Protein AF-A0A150P7G5-F1 (afdb_monomer_lite)

Radius of gyration: 24.18 Å; chains: 1; bounding box: 70×71×63 Å

Foldseek 3Di:
DVLVVLLQVLLVVLLVVVLVVQQCCQLPPCLPVVVVQNVQVLDQDADLDGSCVVVLCVCLVVLVVLLVCLVPPDDDSSSSSSNSSSNSSVVNSVVCCCLPCCCQNVSHVNVVCCVPVLSVLLSVLVVVCSVPVDDPSGRNCSNVVVVVVVVVVVVVVVVVVVVVVVVPPPPDDDDDDD

Structure (mmCIF, N/CA/C/O backbone):
data_AF-A0A150P7G5-F1
#
_entry.id   AF-A0A150P7G5-F1
#
loop_
_atom_site.group_PDB
_atom_site.id
_atom_site.type_symbol
_atom_site.label_atom_id
_atom_site.label_alt_id
_atom_site.label_comp_id
_atom_site.label_asym_id
_atom_site.label_entity_id
_atom_site.label_seq_id
_atom_site.pdbx_PDB_ins_code
_atom_site.Cartn_x
_atom_site.Cartn_y
_atom_site.Cartn_z
_atom_site.occupancy
_atom_site.B_iso_or_equiv
_atom_site.auth_seq_id
_atom_site.auth_comp_id
_atom_site.auth_asym_id
_atom_site.auth_atom_id
_atom_site.pdbx_PDB_model_num
ATOM 1 N N . MET A 1 1 ? 7.762 1.263 -27.708 1.00 79.94 1 MET A N 1
ATOM 2 C CA . MET A 1 1 ? 6.509 0.561 -27.334 1.00 79.94 1 MET A CA 1
ATOM 3 C C . MET A 1 1 ? 6.753 -0.562 -26.325 1.00 79.94 1 MET A C 1
ATOM 5 O O . MET A 1 1 ? 6.060 -0.579 -25.321 1.00 79.94 1 MET A O 1
ATOM 9 N N . LEU A 1 2 ? 7.757 -1.433 -26.516 1.00 90.38 2 LEU A N 1
ATOM 10 C CA . LEU A 1 2 ? 8.076 -2.520 -25.571 1.00 90.38 2 LEU A CA 1
ATOM 11 C C . LEU A 1 2 ? 8.373 -2.043 -24.133 1.00 90.38 2 LEU A C 1
ATOM 13 O O . LEU A 1 2 ? 7.796 -2.585 -23.198 1.00 90.38 2 LEU A O 1
ATOM 17 N N . SER A 1 3 ? 9.195 -1.001 -23.944 1.00 92.81 3 SER A N 1
ATOM 18 C CA . SER A 1 3 ? 9.506 -0.477 -22.599 1.00 92.81 3 SER A CA 1
ATOM 19 C C . SER A 1 3 ? 8.260 0.002 -21.852 1.00 92.81 3 SER A C 1
ATOM 21 O O . SER A 1 3 ? 8.087 -0.329 -20.689 1.00 92.81 3 SER A O 1
ATOM 23 N N . LEU A 1 4 ? 7.340 0.692 -22.535 1.00 95.62 4 LEU A N 1
ATOM 24 C CA . LEU A 1 4 ? 6.087 1.157 -21.932 1.00 95.62 4 LEU A CA 1
ATOM 25 C C . LEU A 1 4 ? 5.213 -0.013 -21.458 1.00 95.62 4 LEU A C 1
ATOM 27 O O . LEU A 1 4 ? 4.657 0.039 -20.364 1.00 95.62 4 LEU A O 1
ATOM 31 N N . VAL A 1 5 ? 5.117 -1.077 -22.260 1.00 97.12 5 VAL A N 1
ATOM 32 C CA . VAL A 1 5 ? 4.384 -2.292 -21.873 1.00 97.12 5 VAL A CA 1
ATOM 33 C C . VAL A 1 5 ? 5.028 -2.932 -20.646 1.00 97.12 5 VAL A C 1
ATOM 35 O O . VAL A 1 5 ? 4.318 -3.253 -19.695 1.00 97.12 5 VAL A O 1
ATOM 38 N N . LEU A 1 6 ? 6.359 -3.066 -20.634 1.00 97.44 6 LEU A N 1
ATOM 39 C CA . LEU A 1 6 ? 7.083 -3.603 -19.482 1.00 97.44 6 LEU A CA 1
ATOM 40 C C . LEU A 1 6 ? 6.832 -2.762 -18.230 1.00 97.44 6 LEU A C 1
ATOM 42 O O . LEU A 1 6 ? 6.497 -3.332 -17.199 1.00 97.44 6 LEU A O 1
ATOM 46 N N . TRP A 1 7 ? 6.901 -1.433 -18.331 1.00 97.94 7 TRP A N 1
ATOM 47 C CA . TRP A 1 7 ? 6.648 -0.539 -17.202 1.00 97.94 7 TRP A CA 1
ATOM 48 C C . TRP A 1 7 ? 5.250 -0.716 -16.627 1.00 97.94 7 TRP A C 1
ATOM 50 O O . TRP A 1 7 ? 5.105 -0.861 -15.419 1.00 97.94 7 TRP A O 1
ATOM 60 N N . ILE A 1 8 ? 4.224 -0.721 -17.480 1.00 98.19 8 ILE A N 1
ATOM 61 C CA . ILE A 1 8 ? 2.831 -0.845 -17.039 1.00 98.19 8 ILE A CA 1
ATOM 62 C C . ILE A 1 8 ? 2.599 -2.210 -16.390 1.00 98.19 8 ILE A C 1
ATOM 64 O O . ILE A 1 8 ? 2.053 -2.283 -15.290 1.00 98.19 8 ILE A O 1
ATOM 68 N N . VAL A 1 9 ? 3.029 -3.291 -17.044 1.00 98.44 9 VAL A N 1
ATOM 69 C CA . VAL A 1 9 ? 2.811 -4.652 -16.541 1.00 98.44 9 VAL A CA 1
ATOM 70 C C . VAL A 1 9 ? 3.529 -4.859 -15.212 1.00 98.44 9 VAL A C 1
ATOM 72 O O . VAL A 1 9 ? 2.908 -5.337 -14.260 1.00 98.44 9 VAL A O 1
ATOM 75 N N . THR A 1 10 ? 4.804 -4.473 -15.101 1.00 98.56 10 THR A N 1
ATOM 76 C CA . THR A 1 10 ? 5.543 -4.666 -13.847 1.00 98.56 10 THR A CA 1
ATOM 77 C C . THR A 1 10 ? 5.094 -3.706 -12.753 1.00 98.56 10 THR A C 1
ATOM 79 O O . THR A 1 10 ? 5.072 -4.115 -11.594 1.00 98.56 10 THR A O 1
ATOM 82 N N . ALA A 1 11 ? 4.645 -2.490 -13.082 1.00 98.69 11 ALA A N 1
ATOM 83 C CA . ALA A 1 11 ? 4.051 -1.577 -12.106 1.00 98.69 11 ALA A CA 1
ATOM 84 C C . ALA A 1 11 ? 2.744 -2.126 -11.527 1.00 98.69 11 ALA A C 1
ATOM 86 O O . ALA A 1 11 ? 2.574 -2.141 -10.309 1.00 98.69 11 ALA A O 1
ATOM 87 N N . LEU A 1 12 ? 1.835 -2.616 -12.374 1.00 98.56 12 LEU A N 1
ATOM 88 C CA . LEU A 1 12 ? 0.574 -3.205 -11.918 1.00 98.56 12 LEU A CA 1
ATOM 89 C C . LEU A 1 12 ? 0.814 -4.483 -11.106 1.00 98.56 12 LEU A C 1
ATOM 91 O O . LEU A 1 12 ? 0.199 -4.664 -10.053 1.00 98.56 12 LEU A O 1
ATOM 95 N N . ALA A 1 13 ? 1.740 -5.335 -11.554 1.00 98.38 13 ALA A N 1
ATOM 96 C CA . ALA A 1 13 ? 2.126 -6.536 -10.823 1.00 98.38 13 ALA A CA 1
ATOM 97 C C . ALA A 1 13 ? 2.716 -6.194 -9.445 1.00 98.38 13 ALA A C 1
ATOM 99 O O . ALA A 1 13 ? 2.296 -6.772 -8.443 1.00 98.38 13 ALA A O 1
ATOM 100 N N . ALA A 1 14 ? 3.633 -5.223 -9.374 1.00 98.38 14 ALA A N 1
ATOM 101 C CA . ALA A 1 14 ? 4.218 -4.761 -8.118 1.00 98.38 14 ALA A CA 1
ATOM 102 C C . ALA A 1 14 ? 3.160 -4.156 -7.187 1.00 98.38 14 ALA A C 1
ATOM 104 O O . ALA A 1 14 ? 3.097 -4.520 -6.015 1.00 98.38 14 ALA A O 1
ATOM 105 N N . PHE A 1 15 ? 2.288 -3.288 -7.709 1.00 98.31 15 PHE A N 1
ATOM 106 C CA . PHE A 1 15 ? 1.206 -2.673 -6.941 1.00 98.31 15 PHE A CA 1
ATOM 107 C C . PHE A 1 15 ? 0.287 -3.733 -6.315 1.00 98.31 15 PHE A C 1
ATOM 109 O O . PHE A 1 15 ? -0.028 -3.659 -5.128 1.00 98.31 15 PHE A O 1
ATOM 116 N N . ALA A 1 16 ? -0.108 -4.750 -7.086 1.00 97.81 16 ALA A N 1
ATOM 117 C CA . ALA A 1 16 ? -0.937 -5.844 -6.586 1.00 97.81 16 ALA A CA 1
ATOM 118 C C . ALA A 1 16 ? -0.192 -6.727 -5.567 1.00 97.81 16 ALA A C 1
ATOM 120 O O . ALA A 1 16 ? -0.752 -7.081 -4.528 1.00 97.81 16 ALA A O 1
ATOM 121 N N . ALA A 1 17 ? 1.076 -7.060 -5.832 1.00 97.75 17 ALA A N 1
ATOM 122 C CA . ALA A 1 17 ? 1.897 -7.877 -4.938 1.00 97.75 17 ALA A CA 1
ATOM 123 C C . ALA A 1 17 ? 2.136 -7.200 -3.578 1.00 97.75 17 ALA A C 1
ATOM 125 O O . ALA A 1 17 ? 2.167 -7.877 -2.545 1.00 97.75 17 ALA A O 1
ATOM 126 N N . MET A 1 18 ? 2.247 -5.869 -3.561 1.00 97.50 18 MET A N 1
ATOM 127 C CA . MET A 1 18 ? 2.463 -5.093 -2.342 1.00 97.50 18 MET A CA 1
ATOM 128 C C . MET A 1 18 ? 1.329 -5.235 -1.318 1.00 97.50 18 MET A C 1
ATOM 130 O O . MET A 1 18 ? 1.611 -5.217 -0.124 1.00 97.50 18 MET A O 1
ATOM 134 N N . GLU A 1 19 ? 0.079 -5.460 -1.735 1.00 97.00 19 GLU A N 1
ATOM 135 C CA . GLU A 1 19 ? -1.028 -5.731 -0.800 1.00 97.00 19 GLU A CA 1
ATOM 136 C C . GLU A 1 19 ? -0.795 -7.032 -0.017 1.00 97.00 19 GLU A C 1
ATOM 138 O O . GLU A 1 19 ? -0.943 -7.072 1.207 1.00 97.00 19 GLU A O 1
ATOM 143 N N . GLY A 1 20 ? -0.388 -8.099 -0.713 1.00 96.94 20 GLY A N 1
ATOM 144 C CA . GLY A 1 20 ? -0.058 -9.379 -0.086 1.00 96.94 20 GLY A CA 1
ATOM 145 C C . GLY A 1 20 ? 1.184 -9.280 0.800 1.00 96.94 20 GLY A C 1
ATOM 146 O O . GLY A 1 20 ? 1.192 -9.794 1.921 1.00 96.94 20 GLY A O 1
ATOM 147 N N . TRP A 1 21 ? 2.206 -8.567 0.327 1.00 96.75 21 TRP A N 1
ATOM 148 C CA . TRP A 1 21 ? 3.431 -8.308 1.081 1.00 96.75 21 TRP A CA 1
ATOM 149 C C . TRP A 1 21 ? 3.169 -7.511 2.366 1.00 96.75 21 TRP A C 1
ATOM 151 O O . TRP A 1 21 ? 3.623 -7.909 3.441 1.00 96.75 21 TRP A O 1
ATOM 161 N N . ALA A 1 22 ? 2.377 -6.439 2.284 1.00 94.94 22 ALA A N 1
ATOM 162 C CA . ALA A 1 22 ? 1.978 -5.634 3.433 1.00 94.94 22 ALA A CA 1
ATOM 163 C C . ALA A 1 22 ? 1.190 -6.473 4.445 1.00 94.94 22 ALA A C 1
ATOM 165 O O . ALA A 1 22 ? 1.524 -6.475 5.628 1.00 94.94 22 ALA A O 1
ATOM 166 N N . ALA A 1 23 ? 0.211 -7.262 3.988 1.00 96.31 23 ALA A N 1
ATOM 167 C CA . ALA A 1 23 ? -0.557 -8.150 4.858 1.00 96.31 23 ALA A CA 1
ATOM 168 C C . ALA A 1 23 ? 0.328 -9.191 5.566 1.00 96.31 23 ALA A C 1
ATOM 170 O O . ALA A 1 23 ? 0.139 -9.466 6.757 1.00 96.31 23 ALA A O 1
ATOM 171 N N . PHE A 1 24 ? 1.298 -9.763 4.846 1.00 96.44 24 PHE A N 1
ATOM 172 C CA . PHE A 1 24 ? 2.256 -10.714 5.401 1.00 96.44 24 PHE A CA 1
ATOM 173 C C . PHE A 1 24 ? 3.123 -10.066 6.481 1.00 96.44 24 PHE A C 1
ATOM 175 O O . PHE A 1 24 ? 3.148 -10.566 7.607 1.00 96.44 24 PHE A O 1
ATOM 182 N N . LEU A 1 25 ? 3.798 -8.952 6.175 1.00 95.50 25 LEU A N 1
ATOM 183 C CA . LEU A 1 25 ? 4.654 -8.258 7.140 1.00 95.50 25 LEU A CA 1
ATOM 184 C C . LEU A 1 25 ? 3.857 -7.806 8.360 1.00 95.50 25 LEU A C 1
ATOM 186 O O . LEU A 1 25 ? 4.277 -8.041 9.493 1.00 95.50 25 LEU A O 1
ATOM 190 N N . HIS A 1 26 ? 2.676 -7.240 8.139 1.00 95.25 26 HIS A N 1
ATOM 191 C CA . HIS A 1 26 ? 1.815 -6.768 9.207 1.00 95.25 26 HIS A CA 1
ATOM 192 C C . HIS A 1 26 ? 1.434 -7.908 10.163 1.00 95.25 26 HIS A C 1
ATOM 194 O O . HIS A 1 26 ? 1.707 -7.828 11.362 1.00 95.25 26 HIS A O 1
ATOM 200 N N . GLY A 1 27 ? 0.901 -9.018 9.649 1.00 95.19 27 GLY A N 1
ATOM 201 C CA . GLY A 1 27 ? 0.479 -10.140 10.493 1.00 95.19 27 GLY A CA 1
ATOM 202 C C . GLY A 1 27 ? 1.627 -10.977 11.072 1.00 95.19 27 GLY A C 1
ATOM 203 O O . GLY A 1 27 ? 1.535 -11.459 12.202 1.00 95.19 27 GLY A O 1
ATOM 204 N N . LYS A 1 28 ? 2.710 -11.200 10.315 1.00 95.44 28 LYS A N 1
ATOM 205 C CA . LYS A 1 28 ? 3.787 -12.135 10.697 1.00 95.44 28 LYS A CA 1
ATOM 206 C C . LYS A 1 28 ? 4.989 -11.471 11.353 1.00 95.44 28 LYS A C 1
ATOM 208 O O . LYS A 1 28 ? 5.707 -12.162 12.074 1.00 95.44 28 LYS A O 1
ATOM 213 N N . VAL A 1 29 ? 5.201 -10.178 11.135 1.00 94.31 29 VAL A N 1
ATOM 214 C CA . VAL A 1 29 ? 6.364 -9.449 11.657 1.00 94.31 29 VAL A CA 1
ATOM 215 C C . VAL A 1 29 ? 5.921 -8.358 12.629 1.00 94.31 29 VAL A C 1
ATOM 217 O O . VAL A 1 29 ? 6.373 -8.352 13.775 1.00 94.31 29 VAL A O 1
ATOM 220 N N . TRP A 1 30 ? 5.005 -7.474 12.225 1.00 94.44 30 TRP A N 1
ATOM 221 C CA . TRP A 1 30 ? 4.625 -6.298 13.021 1.00 94.44 30 TRP A CA 1
ATOM 222 C C . TRP A 1 30 ? 3.788 -6.646 14.250 1.00 94.44 30 TRP A C 1
ATOM 224 O O . TRP A 1 30 ? 4.076 -6.151 15.334 1.00 94.44 30 TRP A O 1
ATOM 234 N N . HIS A 1 31 ? 2.837 -7.574 14.128 1.00 94.94 31 HIS A N 1
ATOM 235 C CA . HIS A 1 31 ? 2.080 -8.119 15.270 1.00 94.94 31 HIS A CA 1
ATOM 236 C C . HIS A 1 31 ? 2.869 -9.102 16.146 1.00 94.94 31 HIS A C 1
ATOM 238 O O . HIS A 1 31 ? 2.324 -9.665 17.091 1.00 94.94 31 HIS A O 1
ATOM 244 N N . ARG A 1 32 ? 4.150 -9.345 15.837 1.00 92.94 32 ARG A N 1
ATOM 245 C CA . ARG A 1 32 ? 5.010 -10.288 16.566 1.00 92.94 32 ARG A CA 1
ATOM 246 C C . ARG A 1 32 ? 6.302 -9.596 16.997 1.00 92.94 32 ARG A C 1
ATOM 248 O O . ARG A 1 32 ? 6.308 -8.868 17.983 1.00 92.94 32 ARG A O 1
ATOM 255 N N . ALA A 1 33 ? 7.381 -9.788 16.240 1.00 94.00 33 ALA A N 1
ATOM 256 C CA . ALA A 1 33 ? 8.715 -9.301 16.581 1.00 94.00 33 ALA A CA 1
ATOM 257 C C . ALA A 1 33 ? 8.792 -7.770 16.716 1.00 94.00 33 ALA A C 1
ATOM 259 O O . ALA A 1 33 ? 9.537 -7.270 17.552 1.00 94.00 33 ALA A O 1
ATOM 260 N N . LEU A 1 34 ? 8.009 -7.024 15.928 1.00 93.50 34 LEU A N 1
ATOM 261 C CA . LEU A 1 34 ? 8.026 -5.555 15.931 1.00 93.50 34 LEU A CA 1
ATOM 262 C C . LEU A 1 34 ? 6.821 -4.934 16.651 1.00 93.50 34 LEU A C 1
ATOM 264 O O . LEU A 1 34 ? 6.514 -3.758 16.439 1.00 93.50 34 LEU A O 1
ATOM 268 N N . TRP A 1 35 ? 6.160 -5.682 17.542 1.00 93.12 35 TRP A N 1
ATOM 269 C CA . TRP A 1 35 ? 4.980 -5.189 18.259 1.00 93.12 35 TRP A CA 1
ATOM 270 C C . TRP A 1 35 ? 5.269 -3.937 19.093 1.00 93.12 35 TRP A C 1
ATOM 272 O O . TRP A 1 35 ? 4.436 -3.040 19.152 1.00 93.12 35 TRP A O 1
ATOM 282 N N . SER A 1 36 ? 6.454 -3.808 19.694 1.00 92.00 36 SER A N 1
ATOM 283 C CA . SER A 1 36 ? 6.820 -2.609 20.470 1.00 92.00 36 SER A CA 1
ATOM 284 C C . SER A 1 36 ? 6.775 -1.320 19.635 1.00 92.00 36 SER A C 1
ATOM 286 O O . SER A 1 36 ? 6.412 -0.259 20.149 1.00 92.00 36 SER A O 1
ATOM 288 N N . VAL A 1 37 ? 7.089 -1.417 18.340 1.00 90.12 37 VAL A N 1
ATOM 289 C CA . VAL A 1 37 ? 6.997 -0.323 17.365 1.00 90.12 37 VAL A CA 1
ATOM 290 C C . VAL A 1 37 ? 5.556 -0.179 16.874 1.00 90.12 37 VAL A C 1
ATOM 292 O O . VAL A 1 37 ? 4.986 0.915 16.926 1.00 90.12 37 VAL A O 1
ATOM 295 N N . HIS A 1 38 ? 4.940 -1.289 16.463 1.00 93.44 38 HIS A N 1
ATOM 296 C CA . HIS A 1 38 ? 3.610 -1.312 15.858 1.00 93.44 38 HIS A CA 1
ATOM 297 C C . HIS A 1 38 ? 2.478 -0.962 16.841 1.00 93.44 38 HIS A C 1
ATOM 299 O O . HIS A 1 38 ? 1.477 -0.363 16.459 1.00 93.44 38 HIS A O 1
ATOM 305 N N . ARG A 1 39 ? 2.649 -1.210 18.144 1.00 90.25 39 ARG A N 1
ATOM 306 C CA . ARG A 1 39 ? 1.698 -0.820 19.199 1.00 90.25 39 ARG A CA 1
ATOM 307 C C . ARG A 1 39 ? 1.414 0.681 19.203 1.00 90.25 39 ARG A C 1
ATOM 309 O O . ARG A 1 39 ? 0.308 1.091 19.558 1.00 90.25 39 ARG A O 1
ATOM 316 N N . SER A 1 40 ? 2.392 1.499 18.800 1.00 87.44 40 SER A N 1
ATOM 317 C CA . SER A 1 40 ? 2.199 2.948 18.677 1.00 87.44 40 SER A CA 1
ATOM 318 C C . SER A 1 40 ? 1.074 3.312 17.706 1.00 87.44 40 SER A C 1
ATOM 320 O O . SER A 1 40 ? 0.419 4.322 17.930 1.00 87.44 40 SER A O 1
ATOM 322 N N . HIS A 1 41 ? 0.820 2.444 16.726 1.00 89.19 41 HIS A N 1
ATOM 323 C CA . HIS A 1 41 ? -0.202 2.566 15.695 1.00 89.19 41 HIS A CA 1
ATOM 324 C C . HIS A 1 41 ? -1.578 2.041 16.126 1.00 89.19 41 HIS A C 1
ATOM 326 O O . HIS A 1 41 ? -2.618 2.510 15.677 1.00 89.19 41 HIS A O 1
ATOM 332 N N . HIS A 1 42 ? -1.603 1.064 17.038 1.00 89.31 42 HIS A N 1
ATOM 333 C CA . HIS A 1 42 ? -2.842 0.552 17.644 1.00 89.31 42 HIS A CA 1
ATOM 334 C C . HIS A 1 42 ? -3.387 1.443 18.759 1.00 89.31 42 HIS A C 1
ATOM 336 O O . HIS A 1 42 ? -4.543 1.316 19.160 1.00 89.31 42 HIS A O 1
ATOM 342 N N . THR A 1 43 ? -2.565 2.351 19.276 1.00 85.44 43 THR A N 1
ATOM 343 C CA . THR A 1 43 ? -2.947 3.242 20.371 1.00 85.44 43 THR A CA 1
ATOM 344 C C . THR A 1 43 ? -3.452 4.565 19.807 1.00 85.44 43 THR A C 1
ATOM 346 O O . THR A 1 43 ? -2.752 5.212 19.036 1.00 85.44 43 THR A O 1
ATOM 349 N N . LYS A 1 44 ? -4.647 5.014 20.220 1.00 77.81 44 LYS A N 1
ATOM 350 C CA . LYS A 1 44 ? -5.191 6.314 19.794 1.00 77.81 44 LYS A CA 1
ATOM 351 C C . LYS A 1 44 ? -4.239 7.443 20.192 1.00 77.81 44 LYS A C 1
ATOM 353 O O . LYS A 1 44 ? -3.982 7.655 21.375 1.00 77.81 44 LYS A O 1
ATOM 358 N N . ARG A 1 45 ? -3.770 8.203 19.208 1.00 76.81 45 ARG A N 1
ATOM 359 C CA . ARG A 1 45 ? -2.881 9.356 19.389 1.00 76.81 45 ARG A CA 1
ATOM 360 C C . ARG A 1 45 ? -3.184 10.427 18.348 1.00 76.81 45 ARG A C 1
ATOM 362 O O . ARG A 1 45 ? -3.863 10.171 17.358 1.00 76.81 45 ARG A O 1
ATOM 369 N N . ARG A 1 46 ? -2.701 11.643 18.595 1.00 66.94 46 ARG A N 1
ATOM 370 C CA . ARG A 1 46 ? -2.749 12.761 17.644 1.00 66.94 46 ARG A CA 1
ATOM 371 C C . ARG A 1 46 ? -1.321 13.132 17.263 1.00 66.94 46 ARG A C 1
ATOM 373 O O . ARG A 1 46 ? -0.454 13.164 18.132 1.00 66.94 46 ARG A O 1
ATOM 380 N N . GLY A 1 47 ? -1.083 13.402 15.985 1.00 76.19 47 GLY A N 1
ATOM 381 C CA . GLY A 1 47 ? 0.222 13.833 15.491 1.00 76.19 47 GLY A CA 1
ATOM 382 C C . GLY A 1 47 ? 0.494 13.387 14.060 1.00 76.19 47 GLY A C 1
ATOM 383 O O . GLY A 1 47 ? -0.113 12.442 13.558 1.00 76.19 47 GLY A O 1
ATOM 384 N N . LEU A 1 48 ? 1.431 14.082 13.416 1.00 78.50 48 LEU A N 1
ATOM 385 C CA . LEU A 1 48 ? 1.830 13.810 12.036 1.00 78.50 48 LEU A CA 1
ATOM 386 C C . LEU A 1 48 ? 2.810 12.654 11.892 1.00 78.50 48 LEU A C 1
ATOM 388 O O . LEU A 1 48 ? 3.037 12.273 10.756 1.00 78.50 48 LEU A O 1
ATOM 392 N N . PHE A 1 49 ? 3.371 12.102 12.974 1.00 81.50 49 PHE A N 1
ATOM 393 C CA . PHE A 1 49 ? 4.372 11.028 12.926 1.00 81.50 49 PHE A CA 1
ATOM 394 C C . PHE A 1 49 ? 4.162 9.971 14.016 1.00 81.50 49 PHE A C 1
ATOM 396 O O . PHE A 1 49 ? 3.764 10.284 15.149 1.00 81.50 49 PHE A O 1
ATOM 403 N N . GLU A 1 50 ? 4.489 8.723 13.688 1.00 83.88 50 GLU A N 1
ATOM 404 C CA . GLU A 1 50 ? 4.460 7.555 14.567 1.00 83.88 50 GLU A CA 1
ATOM 405 C C . GLU A 1 50 ? 5.733 6.721 14.431 1.00 83.88 50 GLU A C 1
ATOM 407 O O . GLU A 1 50 ? 6.350 6.668 13.373 1.00 83.88 50 GLU A O 1
ATOM 412 N N . ARG A 1 51 ? 6.112 5.987 15.487 1.00 83.12 51 ARG A N 1
ATOM 413 C CA . ARG A 1 51 ? 7.240 5.041 15.388 1.00 83.12 51 ARG A CA 1
ATOM 414 C C . ARG A 1 51 ? 6.972 3.973 14.322 1.00 83.12 51 ARG A C 1
ATOM 416 O O . ARG A 1 51 ? 7.905 3.498 13.688 1.00 83.12 51 ARG A O 1
ATOM 423 N N . ASN A 1 52 ? 5.699 3.639 14.112 1.00 87.88 52 ASN A N 1
ATOM 424 C CA . ASN A 1 52 ? 5.246 2.741 13.060 1.00 87.88 52 ASN A CA 1
ATOM 425 C C . ASN A 1 52 ? 5.560 3.234 11.638 1.00 87.88 52 ASN A C 1
ATOM 427 O O . ASN A 1 52 ? 5.728 2.404 10.749 1.00 87.88 52 ASN A O 1
ATOM 431 N N . ASP A 1 53 ? 5.709 4.545 11.419 1.00 86.00 53 ASP A N 1
ATOM 432 C CA . ASP A 1 53 ? 6.034 5.090 10.094 1.00 86.00 53 ASP A CA 1
ATOM 433 C C . ASP A 1 53 ? 7.360 4.533 9.571 1.00 86.00 53 ASP A C 1
ATOM 435 O O . ASP A 1 53 ? 7.494 4.286 8.375 1.00 86.00 53 ASP A O 1
ATOM 439 N N . ALA A 1 54 ? 8.311 4.234 10.466 1.00 84.69 54 ALA A N 1
ATOM 440 C CA . ALA A 1 54 ? 9.582 3.612 10.108 1.00 84.69 54 ALA A CA 1
ATOM 441 C C . ALA A 1 54 ? 9.399 2.253 9.404 1.00 84.69 54 ALA A C 1
ATOM 443 O O . ALA A 1 54 ? 10.186 1.908 8.525 1.00 84.69 54 ALA A O 1
ATOM 444 N N . LEU A 1 55 ? 8.344 1.501 9.744 1.00 86.06 55 LEU A N 1
ATOM 445 C CA . LEU A 1 55 ? 8.059 0.197 9.135 1.00 86.06 55 LEU A CA 1
ATOM 446 C C . LEU A 1 55 ? 7.585 0.324 7.685 1.00 86.06 55 LEU A C 1
ATOM 448 O O . LEU A 1 55 ? 7.872 -0.557 6.880 1.00 86.06 55 LEU A O 1
ATOM 452 N N . SER A 1 56 ? 6.885 1.415 7.364 1.00 79.62 56 SER A N 1
ATOM 453 C CA . SER A 1 56 ? 6.410 1.707 6.004 1.00 79.62 56 SER A CA 1
ATOM 454 C C . SER A 1 56 ? 7.465 2.455 5.182 1.00 79.62 56 SER A C 1
ATOM 456 O O . SER A 1 56 ? 7.575 2.263 3.974 1.00 79.62 56 SER A O 1
ATOM 458 N N . PHE A 1 57 ? 8.283 3.288 5.833 1.00 83.94 57 PHE A N 1
ATOM 459 C CA . PHE A 1 57 ? 9.332 4.066 5.174 1.00 83.94 57 PHE A CA 1
ATOM 460 C C . PHE A 1 57 ? 10.503 3.199 4.690 1.00 83.94 57 PHE A C 1
ATOM 462 O O . PHE A 1 57 ? 11.182 3.568 3.736 1.00 83.94 57 PHE A O 1
ATOM 469 N N . LEU A 1 58 ? 10.713 2.018 5.281 1.00 88.75 58 LEU A N 1
ATOM 470 C CA . LEU A 1 58 ? 11.772 1.086 4.878 1.00 88.75 58 LEU A CA 1
ATOM 471 C C . LEU A 1 58 ? 11.660 0.632 3.408 1.00 88.75 58 LEU A C 1
ATOM 473 O O . LEU A 1 58 ? 12.667 0.293 2.787 1.00 88.75 58 LEU A O 1
ATOM 477 N N . HIS A 1 59 ? 10.459 0.652 2.825 1.00 92.31 59 HIS A N 1
ATOM 478 C CA . HIS A 1 59 ? 10.247 0.274 1.423 1.00 92.31 59 HIS A CA 1
ATOM 479 C C . HIS A 1 59 ? 10.567 1.405 0.439 1.00 92.31 59 HIS A C 1
ATOM 481 O O . HIS A 1 59 ? 10.794 1.125 -0.739 1.00 92.31 59 HIS A O 1
ATOM 487 N N . ALA A 1 60 ? 10.629 2.661 0.894 1.00 93.06 60 ALA A N 1
ATOM 488 C CA . ALA A 1 60 ? 10.894 3.806 0.024 1.00 93.06 60 ALA A CA 1
ATOM 489 C C . ALA A 1 60 ? 12.308 3.771 -0.595 1.00 93.06 60 ALA A C 1
ATOM 491 O O . ALA A 1 60 ? 12.404 3.918 -1.812 1.00 93.06 60 ALA A O 1
ATOM 492 N N . PRO A 1 61 ? 13.402 3.488 0.147 1.00 96.06 61 PRO A N 1
ATOM 493 C CA . PRO A 1 61 ? 14.725 3.313 -0.456 1.00 96.06 61 PRO A CA 1
ATOM 494 C C . PRO A 1 61 ? 14.785 2.179 -1.484 1.00 96.06 61 PRO A C 1
ATOM 496 O O . PRO A 1 61 ? 15.479 2.309 -2.488 1.00 96.06 61 PRO A O 1
ATOM 499 N N . ILE A 1 62 ? 14.036 1.091 -1.270 1.00 96.44 62 ILE A N 1
ATOM 500 C CA . ILE A 1 62 ? 13.973 -0.041 -2.207 1.00 96.44 62 ILE A CA 1
ATOM 501 C C . ILE A 1 62 ? 13.322 0.407 -3.521 1.00 96.44 62 ILE A C 1
ATOM 503 O O . ILE A 1 62 ? 13.897 0.213 -4.590 1.00 96.44 62 ILE A O 1
ATOM 507 N N . ALA A 1 63 ? 12.156 1.056 -3.444 1.00 97.50 63 ALA A N 1
ATOM 508 C CA . ALA A 1 63 ? 11.463 1.579 -4.620 1.00 97.50 63 ALA A CA 1
ATOM 509 C C . ALA A 1 63 ? 12.316 2.619 -5.367 1.00 97.50 63 ALA A C 1
ATOM 511 O O . ALA A 1 63 ? 12.469 2.530 -6.584 1.00 97.50 63 ALA A O 1
ATOM 512 N N . THR A 1 64 ? 12.938 3.551 -4.639 1.00 97.62 64 THR A N 1
ATOM 513 C CA . THR A 1 64 ? 13.846 4.554 -5.210 1.00 97.62 64 THR A CA 1
ATOM 514 C C . THR A 1 64 ? 15.051 3.906 -5.885 1.00 97.62 64 THR A C 1
ATOM 516 O O . THR A 1 64 ? 15.389 4.289 -6.998 1.00 97.62 64 THR A O 1
ATOM 519 N N . GLY A 1 65 ? 15.677 2.899 -5.270 1.00 98.06 65 GLY A N 1
ATOM 520 C CA . GLY A 1 65 ? 16.802 2.176 -5.868 1.00 98.06 65 GLY A CA 1
ATOM 521 C C . GLY A 1 65 ? 16.429 1.493 -7.186 1.00 98.06 65 GLY A C 1
ATOM 522 O O . GLY A 1 65 ? 17.181 1.581 -8.155 1.00 98.06 65 GLY A O 1
ATOM 523 N N . LEU A 1 66 ? 15.241 0.886 -7.255 1.00 98.25 66 LEU A N 1
ATOM 524 C CA . LEU A 1 66 ? 14.715 0.285 -8.485 1.00 98.25 66 LEU A CA 1
ATOM 525 C C . LEU A 1 66 ? 14.447 1.328 -9.578 1.00 98.25 66 LEU A C 1
ATOM 527 O O . LEU A 1 66 ? 14.799 1.104 -10.736 1.00 98.25 66 LEU A O 1
ATOM 531 N N . ILE A 1 67 ? 13.874 2.478 -9.213 1.00 98.31 67 ILE A N 1
ATOM 532 C CA . ILE A 1 67 ? 13.642 3.594 -10.141 1.00 98.31 67 ILE A CA 1
ATOM 533 C C . ILE A 1 67 ? 14.976 4.150 -10.647 1.00 98.31 67 ILE A C 1
ATOM 535 O O . ILE A 1 67 ? 15.151 4.306 -11.852 1.00 98.31 67 ILE A O 1
ATOM 539 N N . LEU A 1 68 ? 15.938 4.403 -9.754 1.00 98.12 68 LEU A N 1
ATOM 540 C CA . LEU A 1 68 ? 17.260 4.915 -10.118 1.00 98.12 68 LEU A CA 1
ATOM 541 C C . LEU A 1 68 ? 17.991 3.944 -11.044 1.00 98.12 68 LEU A C 1
ATOM 543 O O . LEU A 1 68 ? 18.485 4.368 -12.087 1.00 98.12 68 LEU A O 1
ATOM 547 N N . TYR A 1 69 ? 17.997 2.647 -10.723 1.00 97.75 69 TYR A N 1
ATOM 548 C CA . TYR A 1 69 ? 18.529 1.618 -11.616 1.00 97.75 69 TYR A CA 1
ATOM 549 C C . TYR A 1 69 ? 17.822 1.633 -12.978 1.00 97.75 69 TYR A C 1
ATOM 551 O O . TYR A 1 69 ? 18.476 1.554 -14.015 1.00 97.75 69 TYR A O 1
ATOM 559 N N . GLY A 1 70 ? 16.502 1.815 -12.985 1.00 96.94 70 GLY A N 1
ATOM 560 C CA . GLY A 1 70 ? 15.707 2.018 -14.191 1.00 96.94 70 GLY A CA 1
ATOM 561 C C . GLY A 1 70 ? 16.149 3.209 -15.051 1.00 96.94 70 GLY A C 1
ATOM 562 O O . GLY A 1 70 ? 16.160 3.108 -16.276 1.00 96.94 70 GLY A O 1
ATOM 563 N N . CYS A 1 71 ? 16.556 4.311 -14.415 1.00 95.88 71 CYS A N 1
ATOM 564 C CA . CYS A 1 71 ? 16.987 5.541 -15.084 1.00 95.88 71 CYS A CA 1
ATOM 565 C C . CYS A 1 71 ? 18.421 5.476 -15.629 1.00 95.88 71 CYS A C 1
ATOM 567 O O . CYS A 1 71 ? 18.666 5.957 -16.734 1.00 95.88 71 CYS A O 1
ATOM 569 N N . VAL A 1 72 ? 19.371 4.927 -14.861 1.00 96.12 72 VAL A N 1
ATOM 570 C CA . VAL A 1 72 ? 20.813 4.995 -15.194 1.00 96.12 72 VAL A CA 1
ATOM 571 C C . VAL A 1 72 ? 21.427 3.656 -15.605 1.00 96.12 72 VAL A C 1
ATOM 573 O O . VAL A 1 72 ? 22.584 3.603 -16.014 1.00 96.12 72 VAL A O 1
ATOM 576 N N . GLY A 1 73 ? 20.676 2.562 -15.489 1.00 93.50 73 GLY A N 1
ATOM 577 C CA . GLY A 1 73 ? 21.147 1.222 -15.816 1.00 93.50 73 GLY A CA 1
ATOM 578 C C . GLY A 1 73 ? 21.326 0.982 -17.316 1.00 93.50 73 GLY A C 1
ATOM 579 O O . GLY A 1 73 ? 20.763 1.677 -18.173 1.00 93.50 73 GLY A O 1
ATOM 580 N N . VAL A 1 74 ? 22.072 -0.078 -17.634 1.00 93.81 74 VAL A N 1
ATOM 581 C CA . VAL A 1 74 ? 22.270 -0.550 -19.011 1.00 93.81 74 VAL A CA 1
ATOM 582 C C . VAL A 1 74 ? 20.913 -0.908 -19.638 1.00 93.81 74 VAL A C 1
ATOM 584 O O . VAL A 1 74 ? 20.137 -1.632 -19.007 1.00 93.81 74 VAL A O 1
ATOM 587 N N . PRO A 1 75 ? 20.598 -0.420 -20.855 1.00 94.06 75 PRO A N 1
ATOM 588 C CA . PRO A 1 75 ? 19.348 -0.750 -21.528 1.00 94.06 75 PRO A CA 1
ATOM 589 C C . PRO A 1 75 ? 19.112 -2.253 -21.652 1.00 94.06 75 PRO A C 1
ATOM 591 O O . PRO A 1 75 ? 19.956 -2.989 -22.154 1.00 94.06 75 PRO A O 1
ATOM 594 N N . GLY A 1 76 ? 17.937 -2.700 -21.216 1.00 94.81 76 GLY A N 1
ATOM 595 C CA . GLY A 1 76 ? 17.529 -4.094 -21.314 1.00 94.81 76 GLY A CA 1
ATOM 596 C C . GLY A 1 76 ? 16.238 -4.381 -20.544 1.00 94.81 76 GLY A C 1
ATOM 597 O O . GLY A 1 76 ? 15.821 -3.564 -19.721 1.00 94.81 76 GLY A O 1
ATOM 598 N N . PRO A 1 77 ? 15.604 -5.547 -20.766 1.00 95.69 77 PRO A N 1
ATOM 599 C CA . PRO A 1 77 ? 14.312 -5.878 -20.163 1.00 95.69 77 PRO A CA 1
ATOM 600 C C . PRO A 1 77 ? 14.306 -5.807 -18.633 1.00 95.69 77 PRO A C 1
ATOM 602 O O . PRO A 1 77 ? 13.327 -5.356 -18.049 1.00 95.69 77 PRO A O 1
AT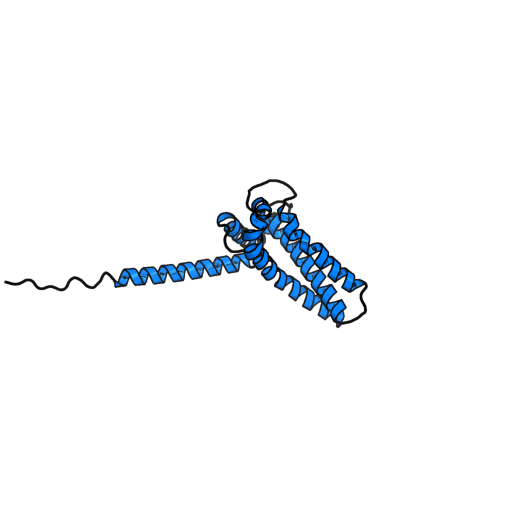OM 605 N N . LEU A 1 78 ? 15.410 -6.200 -17.985 1.00 96.19 78 LEU A N 1
ATOM 606 C CA . LEU A 1 78 ? 15.554 -6.144 -16.530 1.00 96.19 78 LEU A CA 1
ATOM 607 C C . LEU A 1 78 ? 15.504 -4.705 -16.001 1.00 96.19 78 LEU A C 1
ATOM 609 O O . LEU A 1 78 ? 14.832 -4.445 -15.005 1.00 96.19 78 LEU A O 1
ATOM 613 N N . ARG A 1 79 ? 16.176 -3.768 -16.682 1.00 97.00 79 ARG A N 1
ATOM 614 C CA . ARG A 1 79 ? 16.148 -2.343 -16.334 1.00 97.00 79 ARG A CA 1
ATOM 615 C C . ARG A 1 79 ? 14.733 -1.785 -16.420 1.00 97.00 79 ARG A C 1
ATOM 617 O O . ARG A 1 79 ? 14.268 -1.149 -15.479 1.00 97.00 79 ARG A O 1
ATOM 624 N N . GLU A 1 80 ? 14.043 -2.051 -17.528 1.00 97.31 80 GLU A N 1
ATOM 625 C CA . GLU A 1 80 ? 12.671 -1.573 -17.727 1.00 97.31 80 GLU A CA 1
ATOM 626 C C . GLU A 1 80 ? 11.714 -2.188 -16.698 1.00 97.31 80 GLU A C 1
ATOM 628 O O . GLU A 1 80 ? 10.887 -1.493 -16.106 1.00 97.31 80 GLU A O 1
ATOM 633 N N . ALA A 1 81 ? 11.860 -3.488 -16.429 1.00 97.75 81 ALA A N 1
ATOM 634 C CA . ALA A 1 81 ? 11.067 -4.183 -15.428 1.00 97.75 81 ALA A CA 1
ATOM 635 C C . ALA A 1 81 ? 11.266 -3.583 -14.030 1.00 97.75 81 ALA A C 1
ATOM 637 O O . ALA A 1 81 ? 10.275 -3.328 -13.346 1.00 97.75 81 ALA A O 1
ATOM 638 N N . ALA A 1 82 ? 12.517 -3.316 -13.637 1.00 98.12 82 ALA A N 1
ATOM 639 C CA . ALA A 1 82 ? 12.857 -2.690 -12.363 1.00 98.12 82 ALA A CA 1
ATOM 640 C C . ALA A 1 82 ? 12.269 -1.278 -12.241 1.00 98.12 82 ALA A C 1
ATOM 642 O O . ALA A 1 82 ? 11.672 -0.966 -11.211 1.00 98.12 82 ALA A O 1
ATOM 643 N N . PHE A 1 83 ? 12.354 -0.465 -13.300 1.00 98.38 83 PHE A N 1
ATOM 644 C CA . PHE A 1 83 ? 11.743 0.865 -13.324 1.00 98.38 83 PHE A CA 1
ATOM 645 C C . PHE A 1 83 ? 10.234 0.794 -13.057 1.00 98.38 83 PHE A C 1
ATOM 647 O O . PHE A 1 83 ? 9.738 1.418 -12.117 1.00 98.38 83 PHE A O 1
ATOM 654 N N . GLY A 1 84 ? 9.509 -0.028 -13.825 1.00 98.38 84 GLY A N 1
ATOM 655 C CA . GLY A 1 84 ? 8.070 -0.213 -13.632 1.00 98.38 84 GLY A CA 1
ATOM 656 C C . GLY A 1 84 ? 7.725 -0.773 -12.251 1.00 98.38 84 GLY A C 1
ATOM 657 O O . GLY A 1 84 ? 6.823 -0.265 -11.590 1.00 98.38 84 GLY A O 1
ATOM 658 N N . PHE A 1 85 ? 8.490 -1.746 -11.750 1.00 98.50 85 PHE A N 1
ATOM 659 C CA . PHE A 1 85 ? 8.281 -2.310 -10.416 1.00 98.50 85 PHE A CA 1
ATOM 660 C C . PHE A 1 85 ? 8.431 -1.241 -9.323 1.00 98.50 85 PHE A C 1
ATOM 662 O O . PHE A 1 85 ? 7.579 -1.132 -8.440 1.00 98.50 85 PHE A O 1
ATOM 669 N N . GLY A 1 86 ? 9.468 -0.403 -9.414 1.00 98.50 86 GLY A N 1
ATOM 670 C CA . GLY A 1 86 ? 9.685 0.720 -8.502 1.00 98.50 86 GLY A CA 1
ATOM 671 C C . GLY A 1 86 ? 8.557 1.761 -8.550 1.00 98.50 86 GLY A C 1
ATOM 672 O O . GLY A 1 86 ? 8.124 2.246 -7.498 1.00 98.50 86 GLY A O 1
ATOM 673 N N . LEU A 1 87 ? 8.006 2.043 -9.738 1.00 98.50 87 LEU A N 1
ATOM 674 C CA . LEU A 1 87 ? 6.813 2.889 -9.885 1.00 98.50 87 LEU A CA 1
ATOM 675 C C . LEU A 1 87 ? 5.582 2.264 -9.218 1.00 98.50 87 LEU A C 1
ATOM 677 O O . LEU A 1 87 ? 4.865 2.954 -8.494 1.00 98.50 87 LEU A O 1
ATOM 681 N N . GLY A 1 88 ? 5.355 0.963 -9.406 1.00 98.50 88 GLY A N 1
ATOM 682 C CA . GLY A 1 88 ? 4.250 0.239 -8.774 1.00 98.50 88 GLY A CA 1
ATOM 683 C C . GLY A 1 88 ? 4.338 0.222 -7.247 1.00 98.50 88 GLY A C 1
ATOM 684 O O . GLY A 1 88 ? 3.346 0.495 -6.569 1.00 98.50 88 GLY A O 1
ATOM 685 N N . MET A 1 89 ? 5.536 -0.014 -6.699 1.00 98.25 89 MET A N 1
ATOM 686 C CA . MET A 1 89 ? 5.794 0.089 -5.257 1.00 98.25 89 MET A CA 1
ATOM 687 C C . MET A 1 89 ? 5.506 1.495 -4.726 1.00 98.25 89 MET A C 1
ATOM 689 O O . MET A 1 89 ? 4.836 1.642 -3.704 1.00 98.25 89 MET A O 1
ATOM 693 N N . THR A 1 90 ? 5.980 2.527 -5.429 1.00 97.75 90 THR A N 1
ATOM 694 C CA . THR A 1 90 ? 5.756 3.930 -5.049 1.00 97.75 90 THR A CA 1
ATOM 695 C C . THR A 1 90 ? 4.270 4.278 -5.070 1.00 97.75 90 THR A C 1
ATOM 697 O O . THR A 1 90 ? 3.754 4.835 -4.102 1.00 97.75 90 THR A O 1
ATOM 700 N N . ALA A 1 91 ? 3.560 3.902 -6.136 1.00 98.12 91 ALA A N 1
ATOM 701 C CA . ALA A 1 91 ? 2.124 4.129 -6.260 1.00 98.12 91 ALA A CA 1
ATOM 702 C C . ALA A 1 91 ? 1.340 3.436 -5.135 1.00 98.12 91 ALA A C 1
ATOM 704 O O . ALA A 1 91 ? 0.441 4.045 -4.550 1.00 98.12 91 ALA A O 1
ATOM 705 N N . PHE A 1 92 ? 1.706 2.197 -4.786 1.00 97.50 92 PHE A N 1
ATOM 706 C CA . PHE A 1 92 ? 1.107 1.496 -3.651 1.00 97.50 92 PHE A CA 1
ATOM 707 C C . PHE A 1 92 ? 1.396 2.217 -2.335 1.00 97.50 92 PHE A C 1
ATOM 709 O O . PHE A 1 92 ? 0.472 2.442 -1.560 1.00 97.50 92 PHE A O 1
ATOM 716 N N . GLY A 1 93 ? 2.644 2.627 -2.094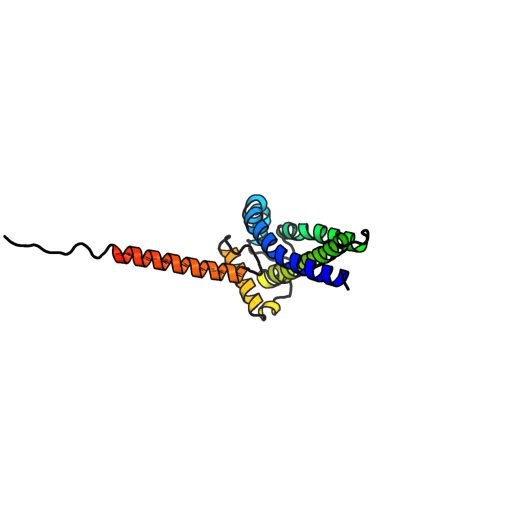 1.00 95.75 93 GLY A N 1
ATOM 717 C CA . GLY A 1 93 ? 3.030 3.365 -0.890 1.00 95.75 93 GLY A CA 1
ATOM 718 C C . GLY A 1 93 ? 2.246 4.670 -0.720 1.00 95.75 93 GLY A C 1
ATOM 719 O O . GLY A 1 93 ? 1.715 4.932 0.358 1.00 95.75 93 GLY A O 1
ATOM 720 N N . VAL A 1 94 ? 2.090 5.450 -1.795 1.00 95.88 94 VAL A N 1
ATOM 721 C CA . VAL A 1 94 ? 1.268 6.673 -1.791 1.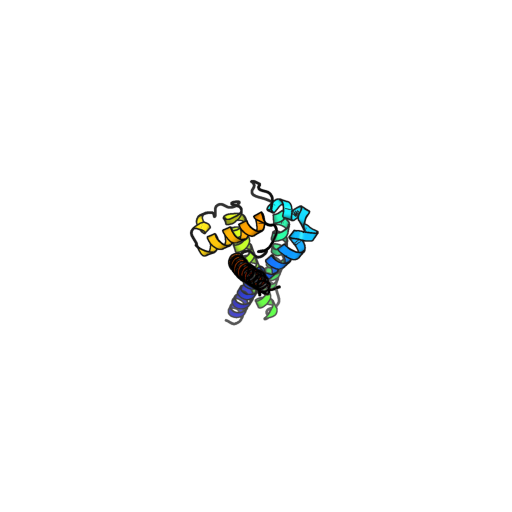00 95.88 94 VAL A CA 1
ATOM 722 C C . VAL A 1 94 ? -0.194 6.346 -1.491 1.00 95.88 94 VAL A C 1
ATOM 724 O O . VAL A 1 94 ? -0.789 6.958 -0.604 1.00 95.88 94 VAL A O 1
ATOM 727 N N . ALA A 1 95 ? -0.776 5.361 -2.181 1.00 96.12 95 ALA A N 1
ATOM 728 C CA . ALA A 1 95 ? -2.155 4.946 -1.935 1.00 96.12 95 ALA A CA 1
ATOM 729 C C . ALA A 1 95 ? -2.356 4.472 -0.486 1.00 96.12 95 ALA A C 1
ATOM 731 O O . ALA A 1 95 ? -3.359 4.819 0.143 1.00 96.12 95 ALA A O 1
ATOM 732 N N . TYR A 1 96 ? -1.389 3.727 0.055 1.00 94.94 96 TYR A N 1
ATOM 733 C CA . TYR A 1 96 ? -1.391 3.249 1.430 1.00 94.94 96 TYR A CA 1
ATOM 734 C C . TYR A 1 96 ? -1.404 4.428 2.400 1.00 94.94 96 TYR A C 1
ATOM 736 O O . TYR A 1 96 ? -2.343 4.537 3.175 1.00 94.94 96 TYR A O 1
ATOM 744 N N . VAL A 1 97 ? -0.460 5.368 2.305 1.00 93.56 97 VAL A N 1
ATOM 745 C CA . VAL A 1 97 ? -0.406 6.545 3.195 1.00 93.56 97 VAL A CA 1
ATOM 746 C C . VAL A 1 97 ? -1.692 7.378 3.122 1.00 93.56 97 VAL A C 1
ATOM 748 O O . VAL A 1 97 ? -2.226 7.799 4.149 1.00 93.56 97 VAL A O 1
ATOM 751 N N . LEU A 1 98 ? -2.246 7.599 1.927 1.00 94.94 98 LEU A N 1
ATOM 752 C CA . LEU A 1 98 ? -3.483 8.373 1.780 1.00 94.94 98 LEU A CA 1
ATOM 753 C C . LEU A 1 98 ? -4.689 7.671 2.422 1.00 94.94 98 LEU A C 1
ATOM 755 O O . LEU A 1 98 ? -5.507 8.317 3.078 1.00 94.94 98 LEU A O 1
ATOM 759 N N . VAL A 1 99 ? -4.823 6.356 2.251 1.00 95.81 99 VAL A N 1
ATOM 760 C CA . VAL A 1 99 ? -5.999 5.616 2.735 1.00 95.81 99 VAL A CA 1
ATOM 761 C C . VAL A 1 99 ? -5.844 5.190 4.193 1.00 95.81 99 VAL A C 1
ATOM 763 O O . VAL A 1 99 ? -6.751 5.389 4.998 1.00 95.81 99 VAL A O 1
ATOM 766 N N . HIS A 1 100 ? -4.703 4.632 4.561 1.00 94.38 100 HIS A N 1
ATOM 767 C CA . HIS A 1 100 ? -4.409 4.193 5.915 1.00 94.38 100 HIS A CA 1
ATOM 768 C C . HIS A 1 100 ? -4.218 5.390 6.849 1.00 94.38 100 HIS A C 1
ATOM 770 O O . HIS A 1 100 ? -5.067 5.679 7.692 1.00 94.38 100 HIS A O 1
ATOM 776 N N . ASP A 1 101 ? -3.149 6.154 6.665 1.00 91.94 101 ASP A N 1
ATOM 777 C CA . ASP A 1 101 ? -2.798 7.242 7.575 1.00 91.94 101 ASP A CA 1
ATOM 778 C C . ASP A 1 101 ? -3.735 8.438 7.411 1.00 91.94 101 ASP A C 1
ATOM 780 O O . ASP A 1 101 ? -4.186 9.040 8.389 1.00 91.94 101 ASP A O 1
ATOM 784 N N . GLY A 1 102 ? -4.096 8.748 6.170 1.00 92.56 102 GLY A N 1
ATOM 785 C CA . GLY A 1 102 ? -5.005 9.834 5.848 1.00 92.56 102 GLY A CA 1
ATOM 786 C C . GLY A 1 102 ? -6.469 9.547 6.180 1.00 92.56 102 GLY A C 1
ATOM 787 O O . GLY A 1 102 ? -7.060 10.247 7.000 1.00 92.56 102 GLY A O 1
ATOM 788 N N . LEU A 1 103 ? -7.085 8.540 5.558 1.00 94.50 103 LEU A N 1
ATOM 789 C CA . LEU A 1 103 ? -8.520 8.275 5.726 1.00 94.50 103 LEU A CA 1
ATOM 790 C C . LEU A 1 103 ? -8.850 7.502 7.016 1.00 94.50 103 LEU A C 1
ATOM 792 O O . LEU A 1 103 ? -9.826 7.853 7.692 1.00 94.50 103 LEU A O 1
ATOM 796 N N . VAL A 1 104 ? -8.088 6.459 7.368 1.00 93.38 104 VAL A N 1
ATOM 797 C CA . VAL A 1 104 ? -8.387 5.635 8.555 1.00 93.38 104 VAL A CA 1
ATOM 798 C C . VAL A 1 104 ? -7.978 6.352 9.834 1.00 93.38 104 VAL A C 1
ATOM 800 O O . VAL A 1 104 ? -8.816 6.521 10.727 1.00 93.38 104 VAL A O 1
ATOM 803 N N . HIS A 1 105 ? -6.730 6.820 9.885 1.00 92.00 105 HIS A N 1
ATOM 804 C CA . HIS A 1 105 ? -6.133 7.438 11.074 1.00 92.00 105 HIS A CA 1
ATOM 805 C C . HIS A 1 105 ? -6.283 8.956 11.142 1.00 92.00 105 HIS A C 1
ATOM 807 O O . HIS A 1 105 ? -5.998 9.550 12.180 1.00 92.00 105 HIS A O 1
ATOM 813 N N . ARG A 1 106 ? -6.802 9.595 10.083 1.00 90.25 106 ARG A N 1
ATOM 814 C CA . ARG A 1 106 ? -7.059 11.048 10.031 1.00 90.25 106 ARG A CA 1
ATOM 815 C C . ARG A 1 106 ? -5.810 11.900 10.284 1.00 90.25 106 ARG A C 1
ATOM 817 O O . ARG A 1 106 ? -5.915 12.992 10.840 1.00 90.25 106 ARG A O 1
ATOM 824 N N . ARG A 1 107 ? -4.638 11.417 9.867 1.00 89.50 107 ARG A N 1
ATOM 825 C CA . ARG A 1 107 ? -3.356 12.135 9.979 1.00 89.50 107 ARG A CA 1
ATOM 826 C C . ARG A 1 107 ? -3.128 13.133 8.847 1.00 89.50 107 ARG A C 1
ATOM 828 O O . ARG A 1 107 ? -2.387 14.091 9.024 1.00 89.50 107 ARG A O 1
ATOM 835 N N . LEU A 1 108 ? -3.778 12.920 7.704 1.00 89.12 108 LEU A N 1
ATOM 836 C CA . LEU A 1 108 ? -3.723 13.792 6.531 1.00 89.12 108 LEU A CA 1
ATOM 837 C C . LEU A 1 108 ? -5.128 14.324 6.206 1.00 89.12 108 LEU A C 1
ATOM 839 O O . LEU A 1 108 ? -6.116 13.638 6.490 1.00 89.12 108 LEU A O 1
ATOM 843 N N . PRO A 1 109 ? -5.256 15.510 5.584 1.00 89.56 109 PRO A N 1
ATOM 844 C CA . PRO A 1 109 ? -6.544 16.144 5.287 1.00 89.56 109 PRO A CA 1
ATOM 845 C C . PRO A 1 109 ? -7.267 15.504 4.082 1.00 89.56 109 PRO A C 1
ATOM 847 O O . PRO A 1 109 ? -7.708 16.185 3.164 1.00 89.56 109 PRO A O 1
ATOM 850 N N . VAL A 1 110 ? -7.412 14.176 4.078 1.00 93.19 110 VAL A N 1
ATOM 851 C CA . VAL A 1 110 ? -8.007 13.384 2.980 1.00 93.19 110 VAL A CA 1
ATOM 852 C C . VAL A 1 110 ? -9.273 12.640 3.410 1.00 93.19 110 VAL A C 1
ATOM 854 O O . VAL A 1 110 ? -9.693 11.662 2.795 1.00 93.19 110 VAL A O 1
ATOM 857 N N . SER A 1 111 ? -9.940 13.125 4.459 1.00 90.31 111 SER A N 1
ATOM 858 C CA . SER A 1 111 ? -11.195 12.553 4.969 1.00 90.31 111 SER A CA 1
ATOM 859 C C . SER A 1 111 ? -12.315 12.509 3.919 1.00 90.31 111 SER A C 1
ATOM 861 O O . SER A 1 111 ? -13.186 11.642 3.993 1.00 90.31 111 SER A O 1
ATOM 863 N N . GLY A 1 112 ? -12.264 13.381 2.905 1.00 92.81 112 GLY A N 1
ATOM 864 C CA . GLY A 1 112 ? -13.174 13.375 1.757 1.00 92.81 112 GLY A CA 1
ATOM 865 C C . GLY A 1 112 ? -13.164 12.067 0.954 1.00 92.81 112 GLY A C 1
ATOM 866 O O . GLY A 1 112 ? -14.183 11.733 0.350 1.00 92.81 112 GLY A O 1
ATOM 867 N N . LEU A 1 113 ? -12.085 11.272 1.026 1.00 94.56 113 LEU A N 1
ATOM 868 C CA . LEU A 1 113 ? -12.014 9.937 0.416 1.00 94.56 113 LEU A CA 1
ATOM 869 C C . LEU A 1 113 ? -13.092 8.980 0.951 1.00 94.56 113 LEU A C 1
ATOM 871 O O . LEU A 1 113 ? -13.474 8.039 0.259 1.00 94.56 113 LEU A O 1
ATOM 875 N N . ALA A 1 114 ? -13.651 9.250 2.137 1.00 93.88 114 ALA A N 1
ATOM 876 C CA . ALA A 1 114 ? -14.759 8.485 2.709 1.00 93.88 114 ALA A CA 1
ATOM 877 C C . ALA A 1 114 ? -16.041 8.520 1.857 1.00 93.88 114 ALA A C 1
ATOM 879 O O . ALA A 1 114 ? -16.916 7.683 2.059 1.00 93.88 114 ALA A O 1
ATOM 880 N N . ARG A 1 115 ? -16.171 9.479 0.928 1.00 96.19 115 ARG A N 1
ATOM 881 C CA . ARG A 1 115 ? -17.308 9.563 -0.004 1.00 96.19 115 ARG A CA 1
ATOM 882 C C . ARG A 1 115 ? -17.287 8.454 -1.056 1.00 96.19 115 ARG A C 1
ATOM 884 O O . ARG A 1 115 ? -18.320 8.170 -1.647 1.00 96.19 115 ARG A O 1
ATOM 891 N N . ILE A 1 116 ? -16.135 7.816 -1.278 1.00 97.25 116 ILE A N 1
ATOM 892 C CA . ILE A 1 116 ? -16.006 6.666 -2.174 1.00 97.25 116 ILE A CA 1
ATOM 893 C C . ILE A 1 116 ? -16.421 5.409 -1.389 1.00 97.25 116 ILE A C 1
ATOM 895 O O . ILE A 1 116 ? -15.706 5.024 -0.456 1.00 97.25 116 ILE A O 1
ATOM 899 N N . PRO A 1 117 ? -17.525 4.718 -1.753 1.00 97.12 117 PRO A N 1
ATOM 900 C CA . PRO A 1 117 ? -18.075 3.625 -0.941 1.00 97.12 117 PRO A CA 1
ATOM 901 C C . PRO A 1 117 ? -17.087 2.483 -0.684 1.00 97.12 117 PRO A C 1
ATOM 903 O O . PRO A 1 117 ? -17.086 1.863 0.378 1.00 97.12 117 PRO A O 1
ATOM 906 N N . TYR A 1 118 ? -16.213 2.197 -1.650 1.00 97.69 118 TYR A N 1
ATOM 907 C CA . TYR A 1 118 ? -15.163 1.199 -1.473 1.00 97.69 118 TYR A CA 1
ATOM 908 C C . TYR A 1 118 ? -14.142 1.603 -0.400 1.00 97.69 118 TYR A C 1
ATOM 910 O O . TYR A 1 118 ? -13.845 0.802 0.482 1.00 97.69 118 TYR A O 1
ATOM 918 N N . LEU A 1 119 ? -13.662 2.850 -0.411 1.00 97.62 119 LEU A N 1
ATOM 919 C CA . LEU A 1 119 ? -12.688 3.326 0.575 1.00 97.62 119 LEU A CA 1
ATOM 920 C C . LEU A 1 119 ? -13.296 3.440 1.978 1.00 97.62 119 LEU A C 1
ATOM 922 O O . LEU A 1 119 ? -12.610 3.179 2.965 1.00 97.62 119 LEU A O 1
ATOM 926 N N . ALA A 1 120 ? -14.594 3.744 2.081 1.00 97.19 120 ALA A N 1
ATOM 927 C CA . ALA A 1 120 ? -15.319 3.654 3.348 1.00 97.19 120 ALA A CA 1
ATOM 928 C C . ALA A 1 120 ? -15.311 2.220 3.908 1.00 97.19 120 ALA A C 1
ATOM 930 O O . ALA A 1 120 ? -14.999 2.026 5.082 1.00 97.19 120 ALA A O 1
ATOM 931 N N . ARG A 1 121 ? -15.553 1.207 3.062 1.00 97.56 121 ARG A N 1
ATOM 932 C CA . ARG A 1 121 ? -15.458 -0.207 3.469 1.00 97.56 121 ARG A CA 1
ATOM 933 C C . ARG A 1 121 ? -14.040 -0.596 3.880 1.00 97.56 121 ARG A C 1
ATOM 935 O O . ARG A 1 121 ? -13.885 -1.278 4.888 1.00 97.56 121 ARG A O 1
ATOM 942 N N . VAL A 1 122 ? -13.017 -0.160 3.139 1.00 98.06 122 VAL A N 1
ATOM 943 C CA . VAL A 1 122 ? -11.601 -0.383 3.496 1.00 98.06 122 VAL A CA 1
ATOM 944 C C . VAL A 1 122 ? -11.302 0.191 4.878 1.00 98.06 122 VAL A C 1
ATOM 946 O O . VAL A 1 122 ? -10.755 -0.504 5.734 1.00 98.06 122 VAL A O 1
ATOM 949 N N . ARG A 1 123 ? -11.742 1.429 5.129 1.00 96.94 123 ARG A N 1
ATOM 950 C CA . ARG A 1 123 ? -11.606 2.081 6.432 1.00 96.94 123 ARG A CA 1
ATOM 951 C C . ARG A 1 123 ? -12.240 1.263 7.550 1.00 96.94 123 ARG A C 1
ATOM 953 O O . ARG A 1 123 ? -11.625 1.067 8.596 1.00 96.94 123 ARG A O 1
ATOM 960 N N . ASP A 1 124 ? -13.467 0.805 7.344 1.00 96.94 124 ASP A N 1
ATOM 961 C CA . ASP A 1 124 ? -14.208 0.078 8.372 1.00 96.94 124 ASP A CA 1
ATOM 962 C C . ASP A 1 124 ? -13.617 -1.317 8.617 1.00 96.94 124 ASP A C 1
ATOM 964 O O . ASP A 1 124 ? -13.466 -1.718 9.770 1.00 96.94 124 ASP A O 1
ATOM 968 N N . ALA A 1 125 ? -13.150 -2.003 7.572 1.00 97.44 125 ALA A N 1
ATOM 969 C CA . ALA A 1 125 ? -12.418 -3.259 7.707 1.00 97.44 125 ALA A CA 1
ATOM 970 C C . ALA A 1 125 ? -11.108 -3.091 8.499 1.00 97.44 125 ALA A C 1
ATOM 972 O O . ALA A 1 125 ? -10.793 -3.915 9.357 1.00 97.44 125 ALA A O 1
ATOM 973 N N . HIS A 1 126 ? -10.369 -2.003 8.273 1.00 97.00 126 HIS A N 1
ATOM 974 C CA . HIS A 1 126 ? -9.149 -1.722 9.031 1.00 97.00 126 HIS A CA 1
ATOM 975 C C . HIS A 1 126 ? -9.438 -1.349 10.497 1.00 97.00 126 HIS A C 1
ATOM 977 O O . HIS A 1 126 ? -8.667 -1.661 11.400 1.00 97.00 126 HIS A O 1
ATOM 983 N N . ARG A 1 127 ? -10.592 -0.742 10.790 1.00 95.00 127 ARG A N 1
ATOM 984 C CA . ARG A 1 127 ? -11.017 -0.503 12.181 1.00 95.00 127 ARG A CA 1
ATOM 985 C C . ARG A 1 127 ? -11.329 -1.797 12.931 1.00 95.00 127 ARG A C 1
ATOM 987 O O . ARG A 1 127 ? -11.025 -1.874 14.117 1.00 95.00 127 ARG A O 1
ATOM 994 N N . VAL A 1 128 ? -11.876 -2.809 12.250 1.00 96.38 128 VAL A N 1
ATOM 995 C CA . VAL A 1 128 ? -12.053 -4.160 12.822 1.00 96.38 128 VAL A CA 1
ATOM 996 C C . VAL A 1 128 ? -10.701 -4.782 13.187 1.00 96.38 128 VAL A C 1
ATOM 998 O O . VAL A 1 128 ? -10.570 -5.426 14.228 1.00 96.38 128 VAL A O 1
ATOM 1001 N N . HIS A 1 129 ? -9.672 -4.556 12.369 1.00 96.00 129 HIS A N 1
ATOM 1002 C CA . HIS A 1 129 ? -8.312 -4.970 12.704 1.00 96.00 129 HIS A CA 1
ATOM 1003 C C . HIS A 1 129 ? -7.825 -4.312 14.004 1.00 96.00 129 HIS A C 1
ATOM 1005 O O . HIS A 1 129 ? -7.407 -5.009 14.924 1.00 96.00 129 HIS A O 1
ATOM 1011 N N . HIS A 1 130 ? -7.950 -2.989 14.129 1.00 95.00 130 HIS A N 1
ATOM 1012 C CA . HIS A 1 130 ? -7.540 -2.276 15.344 1.00 95.00 130 HIS A CA 1
ATOM 1013 C C . HIS A 1 130 ? -8.320 -2.662 16.602 1.00 95.00 130 HIS A C 1
ATOM 1015 O O . HIS A 1 130 ? -7.761 -2.615 17.694 1.00 95.00 130 HIS A O 1
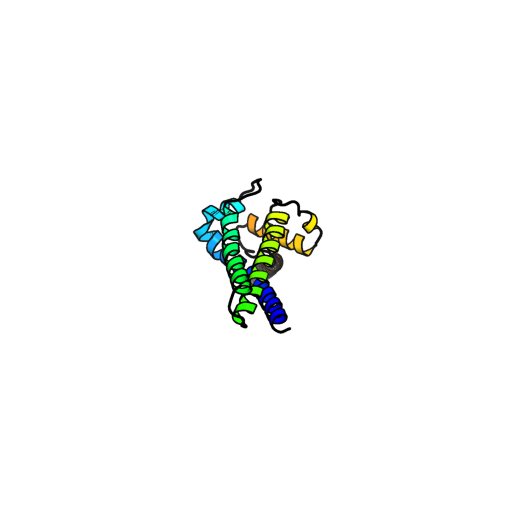ATOM 1021 N N . SER A 1 131 ? -9.598 -3.029 16.483 1.00 93.56 131 SER A N 1
ATOM 1022 C CA . SER A 1 131 ? -10.385 -3.440 17.650 1.00 93.56 131 SER A CA 1
ATOM 1023 C C . SER A 1 131 ? -10.043 -4.847 18.138 1.00 93.56 131 SER A C 1
ATOM 1025 O O . SER A 1 131 ? -10.211 -5.134 19.320 1.00 93.56 131 SER A O 1
ATOM 1027 N N . THR A 1 132 ? -9.572 -5.725 17.250 1.00 93.50 132 THR A N 1
ATOM 1028 C CA . THR A 1 132 ? -9.327 -7.141 17.566 1.00 93.50 132 THR A CA 1
ATOM 1029 C C . THR A 1 132 ? -7.847 -7.505 17.676 1.00 93.50 132 THR A C 1
ATOM 1031 O O . THR A 1 132 ? -7.522 -8.543 18.246 1.00 93.50 132 THR A O 1
ATOM 1034 N N . GLY A 1 133 ? -6.948 -6.721 17.074 1.00 91.69 133 GLY A N 1
ATOM 1035 C CA . GLY A 1 133 ? -5.550 -7.101 16.822 1.00 91.69 133 GLY A CA 1
ATOM 1036 C C . GLY A 1 133 ? -5.386 -8.247 15.806 1.00 91.69 133 GLY A C 1
ATOM 1037 O O . GLY A 1 133 ? -4.268 -8.641 15.473 1.00 91.69 133 GLY A O 1
ATOM 1038 N N . GLY A 1 134 ? -6.491 -8.800 15.297 1.00 92.25 134 GLY A N 1
ATOM 1039 C CA . GLY A 1 134 ? -6.528 -9.919 14.359 1.00 92.25 134 GLY A CA 1
ATOM 1040 C C . GLY A 1 134 ? -6.793 -9.473 12.918 1.00 92.25 134 GLY A C 1
ATOM 1041 O O . GLY A 1 134 ? -6.932 -8.284 12.657 1.00 92.25 134 GLY A O 1
ATOM 1042 N N . PRO A 1 135 ? -6.882 -10.398 11.946 1.00 94.81 135 PRO A N 1
ATOM 1043 C CA . PRO A 1 135 ? -7.162 -10.059 10.549 1.00 94.81 135 PRO A CA 1
ATOM 1044 C C . PRO A 1 135 ? -8.407 -9.160 10.384 1.00 94.81 135 PRO A C 1
ATOM 1046 O O . PRO A 1 135 ? -9.384 -9.359 11.107 1.00 94.81 135 PRO A O 1
ATOM 1049 N N . PRO A 1 136 ? -8.438 -8.260 9.383 1.00 96.75 136 PRO A N 1
ATOM 1050 C CA . PRO A 1 136 ? -7.553 -8.227 8.214 1.00 96.75 136 PRO A CA 1
ATOM 1051 C C . PRO A 1 136 ? -6.220 -7.501 8.441 1.00 96.75 136 PRO A C 1
ATOM 1053 O O . PRO A 1 136 ? -6.191 -6.385 8.935 1.00 96.75 136 PRO A O 1
ATOM 1056 N N . TYR A 1 137 ? -5.117 -8.120 8.011 1.00 95.94 137 TYR A N 1
ATOM 1057 C CA . TYR A 1 137 ? -3.790 -7.487 8.042 1.00 95.94 137 TYR A CA 1
ATOM 1058 C C . TYR A 1 137 ? -3.473 -6.685 6.766 1.00 95.94 137 TYR A C 1
ATOM 1060 O O . TYR A 1 137 ? -2.647 -5.780 6.807 1.00 95.94 137 TYR A O 1
ATOM 1068 N N . GLY A 1 138 ? -4.119 -7.006 5.639 1.00 95.19 138 GLY A N 1
ATOM 1069 C CA . GLY A 1 138 ? -4.067 -6.196 4.415 1.00 95.19 138 GLY A CA 1
ATOM 1070 C C . GLY A 1 138 ? -5.002 -4.990 4.495 1.00 95.19 138 GLY A C 1
ATOM 1071 O O . GLY A 1 138 ? -5.957 -4.995 5.279 1.00 95.19 138 GLY A O 1
ATOM 1072 N N . LEU A 1 139 ? -4.733 -3.966 3.685 1.00 96.00 139 LEU A N 1
ATOM 1073 C CA . LEU A 1 139 ? -5.523 -2.738 3.666 1.00 96.00 139 LEU A CA 1
ATOM 1074 C C . LEU A 1 139 ? -6.655 -2.848 2.644 1.00 96.00 139 LEU A C 1
ATOM 1076 O O . LEU A 1 139 ? -7.829 -2.908 3.016 1.00 96.00 139 LEU A O 1
ATOM 1080 N N . PHE A 1 140 ? -6.316 -2.902 1.356 1.00 97.44 140 PHE A N 1
ATOM 1081 C CA . PHE A 1 140 ? -7.301 -2.787 0.283 1.00 97.44 140 PHE A CA 1
ATOM 1082 C C . PHE A 1 140 ? -8.176 -4.035 0.164 1.00 97.44 140 PHE A C 1
ATOM 1084 O O . PHE A 1 140 ? -9.379 -3.916 -0.054 1.00 97.44 140 PHE A O 1
ATOM 1091 N N . LEU A 1 141 ? -7.628 -5.230 0.395 1.00 97.56 141 LEU A N 1
ATOM 1092 C CA . LEU A 1 141 ? -8.408 -6.473 0.420 1.00 97.56 141 LEU A CA 1
ATOM 1093 C C . LEU A 1 141 ? -9.071 -6.737 1.781 1.00 97.56 141 LEU A C 1
ATOM 1095 O O . LEU A 1 141 ? -9.764 -7.746 1.945 1.00 97.56 141 LEU A O 1
ATOM 1099 N N . GLY A 1 142 ? -8.922 -5.825 2.746 1.00 97.12 142 GLY A N 1
ATOM 1100 C CA . GLY A 1 142 ? -9.526 -5.922 4.073 1.00 97.12 142 GLY A CA 1
ATOM 1101 C C . GLY A 1 142 ? -11.029 -6.238 4.060 1.00 97.12 142 GLY A C 1
ATOM 1102 O O . GLY A 1 142 ? -11.433 -7.195 4.726 1.00 97.12 142 GLY A O 1
ATOM 1103 N N . PRO A 1 143 ? -11.869 -5.535 3.271 1.00 98.00 143 PRO A N 1
ATOM 1104 C CA . PRO A 1 143 ? -13.305 -5.815 3.195 1.00 98.00 143 PRO A CA 1
ATOM 1105 C C . PRO A 1 143 ? -13.627 -7.242 2.740 1.00 98.00 143 PRO A C 1
ATOM 1107 O O . PRO A 1 143 ? -14.526 -7.878 3.287 1.00 98.00 143 PRO A O 1
ATOM 1110 N N . LEU A 1 144 ? -12.868 -7.770 1.774 1.00 97.25 144 LEU A N 1
ATOM 1111 C CA . LEU A 1 144 ? -13.030 -9.140 1.288 1.00 97.25 144 LEU A CA 1
ATOM 1112 C C . LEU A 1 144 ? -12.679 -10.156 2.381 1.00 97.25 144 LEU A C 1
ATOM 1114 O O . LEU A 1 144 ? -13.392 -11.142 2.564 1.00 97.25 144 LEU A O 1
ATOM 1118 N N . VAL A 1 145 ? -11.596 -9.915 3.123 1.00 97.12 145 VAL A N 1
ATOM 1119 C CA . VAL A 1 145 ? -11.184 -10.779 4.238 1.00 97.12 145 VAL A CA 1
ATOM 1120 C C . VAL A 1 145 ? -12.233 -10.766 5.351 1.00 97.12 145 VAL A C 1
ATOM 1122 O O . VAL A 1 145 ? -12.587 -11.833 5.849 1.00 97.12 145 VAL A O 1
ATOM 1125 N N . VAL A 1 146 ? -12.774 -9.598 5.708 1.00 96.81 146 VAL A N 1
ATOM 1126 C CA . VAL A 1 146 ? -13.856 -9.486 6.701 1.00 96.81 146 VAL A CA 1
ATOM 1127 C C . VAL A 1 146 ? -15.094 -10.262 6.247 1.00 96.81 146 VAL A C 1
ATOM 1129 O O . VAL A 1 146 ? -15.596 -11.094 7.002 1.00 96.81 146 VAL A O 1
ATOM 1132 N N . ALA A 1 147 ? -15.536 -10.073 5.000 1.00 96.44 147 ALA A N 1
ATOM 1133 C CA . ALA A 1 147 ? -16.696 -10.776 4.450 1.00 96.44 147 ALA A CA 1
ATOM 1134 C C . ALA A 1 147 ? -16.513 -12.305 4.458 1.00 96.44 147 ALA A C 1
ATOM 1136 O O . ALA A 1 147 ? -17.393 -13.039 4.909 1.00 96.44 147 ALA A O 1
ATOM 1137 N N . ARG A 1 148 ? -15.340 -12.800 4.035 1.00 95.69 148 ARG A N 1
ATOM 1138 C CA . ARG A 1 148 ? -15.015 -14.238 4.057 1.00 95.69 148 ARG A CA 1
ATOM 1139 C C . ARG A 1 148 ? -15.031 -14.817 5.471 1.00 95.69 148 ARG A C 1
ATOM 1141 O O . ARG A 1 148 ? -15.490 -15.940 5.665 1.00 95.69 148 ARG A O 1
ATOM 1148 N N . ARG A 1 149 ? -14.549 -14.065 6.464 1.00 93.38 149 ARG A N 1
ATOM 1149 C CA . ARG A 1 149 ? -14.554 -14.505 7.869 1.00 93.38 149 ARG A CA 1
ATOM 1150 C C . AR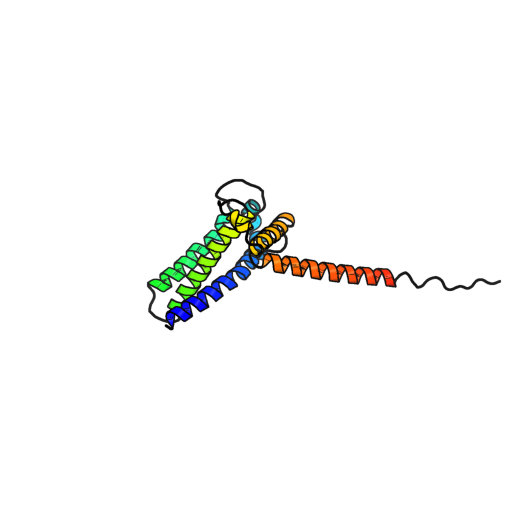G A 1 149 ? -15.961 -14.532 8.456 1.00 93.38 149 ARG A C 1
ATOM 1152 O O . ARG A 1 149 ? -16.279 -15.482 9.164 1.00 93.38 149 ARG A O 1
ATOM 1159 N N . ALA A 1 150 ? -16.800 -13.551 8.129 1.00 92.38 150 ALA A N 1
ATOM 1160 C CA . ALA A 1 150 ? -18.204 -13.546 8.536 1.00 92.38 150 ALA A CA 1
ATOM 1161 C C . ALA A 1 150 ? -18.957 -14.763 7.967 1.00 92.38 150 ALA A C 1
ATOM 1163 O O . ALA A 1 150 ? -19.612 -15.485 8.718 1.00 92.38 150 ALA A O 1
ATOM 1164 N N . ALA A 1 151 ? -18.776 -15.056 6.674 1.00 92.88 151 ALA A N 1
ATOM 1165 C CA . ALA A 1 151 ? -19.373 -16.227 6.030 1.00 92.88 151 ALA A CA 1
ATOM 1166 C C . ALA A 1 151 ? -18.902 -17.551 6.664 1.00 92.88 151 ALA A C 1
ATOM 1168 O O . ALA A 1 151 ? -19.714 -18.426 6.965 1.00 92.88 151 ALA A O 1
ATOM 1169 N N . ALA A 1 152 ? -17.599 -17.685 6.936 1.00 90.31 152 ALA A N 1
ATOM 1170 C CA . ALA A 1 152 ? -17.048 -18.871 7.592 1.00 90.31 152 ALA A CA 1
ATOM 1171 C C . ALA A 1 152 ? -17.551 -19.043 9.039 1.00 90.31 152 ALA A C 1
ATOM 1173 O O . ALA A 1 152 ? -17.795 -20.169 9.475 1.00 90.31 152 ALA A O 1
ATOM 1174 N N . GLY A 1 153 ? -17.722 -17.941 9.777 1.00 87.19 153 GLY A N 1
ATOM 1175 C CA . GLY A 1 153 ? -18.289 -17.944 11.127 1.00 87.19 153 GLY A CA 1
ATOM 1176 C C . GLY A 1 153 ? -19.743 -18.415 11.147 1.00 87.19 153 GLY A C 1
ATOM 1177 O O . GLY A 1 153 ? -20.078 -19.303 11.930 1.00 87.19 153 GLY A O 1
ATOM 1178 N N . GLY A 1 154 ? -20.573 -17.904 10.233 1.00 81.69 154 GLY A N 1
ATOM 1179 C CA . GLY A 1 154 ? -21.966 -18.342 10.077 1.00 81.69 154 GLY A CA 1
ATOM 1180 C C . GLY A 1 154 ? -22.082 -19.828 9.727 1.00 81.69 154 GLY A C 1
ATOM 1181 O O . GLY A 1 154 ? -22.834 -20.559 10.366 1.00 81.69 154 GLY A O 1
ATOM 1182 N N . ALA A 1 155 ? -21.252 -20.313 8.798 1.00 79.88 155 ALA A N 1
ATOM 1183 C CA . ALA A 1 155 ? -21.212 -21.732 8.434 1.00 79.88 155 ALA A CA 1
ATOM 1184 C C . ALA A 1 155 ? -20.726 -22.650 9.575 1.00 79.88 155 ALA A C 1
ATOM 1186 O O . ALA A 1 155 ? -21.028 -23.845 9.588 1.00 79.88 155 ALA A O 1
ATOM 1187 N N . ARG A 1 156 ? -19.928 -22.135 10.521 1.00 79.69 156 ARG A N 1
ATOM 1188 C CA . ARG A 1 156 ? -19.529 -22.886 11.722 1.00 79.69 156 ARG A CA 1
ATOM 1189 C C . ARG A 1 156 ? -20.657 -22.921 12.753 1.00 79.69 156 ARG A C 1
ATOM 1191 O O . ARG A 1 156 ? -20.911 -23.991 13.291 1.00 79.69 156 ARG A O 1
ATOM 1198 N N . ALA A 1 157 ? -21.331 -21.793 12.979 1.00 78.44 157 ALA A N 1
ATOM 1199 C CA . ALA A 1 157 ? -22.447 -21.688 13.919 1.00 78.44 157 ALA A CA 1
ATOM 1200 C C . ALA A 1 157 ? -23.647 -22.563 13.509 1.00 78.44 157 ALA A C 1
ATOM 1202 O O . ALA A 1 157 ? -24.202 -23.259 14.357 1.00 78.44 157 ALA A O 1
ATOM 1203 N N . ALA A 1 158 ? -23.987 -22.596 12.214 1.00 76.75 158 ALA A N 1
ATOM 1204 C CA . ALA A 1 158 ? -25.048 -23.458 11.684 1.00 76.75 158 ALA A CA 1
ATOM 1205 C C . ALA A 1 158 ? -24.763 -24.951 11.941 1.00 76.75 158 ALA A C 1
ATOM 1207 O O . ALA A 1 158 ? -25.588 -25.647 12.517 1.00 76.75 158 ALA A O 1
ATOM 1208 N N . ARG A 1 159 ? -23.538 -25.414 11.646 1.00 74.38 159 ARG A N 1
ATOM 1209 C CA . ARG A 1 159 ? -23.124 -26.810 11.893 1.00 74.38 159 ARG A CA 1
ATOM 1210 C C . ARG A 1 159 ? -23.164 -27.215 13.367 1.00 74.38 159 ARG A C 1
ATOM 1212 O O . ARG A 1 159 ? -23.458 -28.363 13.671 1.00 74.38 159 ARG A O 1
ATOM 1219 N N . THR A 1 160 ? -22.850 -26.301 14.285 1.00 74.31 160 THR A N 1
ATOM 1220 C CA . THR A 1 160 ? -22.970 -26.574 15.727 1.00 74.31 160 THR A CA 1
ATOM 1221 C C . THR A 1 160 ? -24.419 -26.567 16.214 1.00 74.31 160 THR A C 1
ATOM 1223 O O . THR A 1 160 ? -24.726 -27.300 17.145 1.00 74.31 160 THR A O 1
ATOM 1226 N N . GLY A 1 161 ? -25.306 -25.787 15.587 1.00 69.12 161 GLY A N 1
ATOM 1227 C CA . GLY A 1 161 ? -26.742 -25.805 15.886 1.00 69.12 161 GLY A CA 1
ATOM 1228 C C . GLY A 1 161 ? -27.402 -27.130 15.496 1.00 69.12 161 GLY A C 1
ATOM 1229 O O . GLY A 1 161 ? -28.124 -27.708 16.304 1.00 69.12 161 GLY A O 1
ATOM 1230 N N . ASP A 1 162 ? -27.066 -27.664 14.320 1.00 61.78 162 ASP A N 1
ATOM 1231 C CA . ASP A 1 162 ? -27.586 -28.957 13.845 1.00 61.78 162 ASP A CA 1
ATOM 1232 C C . ASP A 1 162 ? -27.069 -30.146 14.684 1.00 61.78 162 ASP A C 1
ATOM 1234 O O . ASP A 1 162 ? -27.787 -31.118 14.924 1.00 61.78 162 ASP A O 1
ATOM 1238 N N . ALA A 1 163 ? -25.836 -30.060 15.197 1.00 58.00 163 ALA A N 1
ATOM 1239 C CA . ALA A 1 163 ? -25.262 -31.080 16.079 1.00 58.00 163 ALA A CA 1
ATOM 1240 C C . ALA A 1 163 ? -25.898 -31.098 17.483 1.00 58.00 163 ALA A C 1
ATOM 1242 O O . ALA A 1 163 ? -25.993 -32.154 18.096 1.00 58.00 163 ALA A O 1
ATOM 1243 N N . VAL A 1 164 ? -26.353 -29.949 17.994 1.00 57.69 164 VAL A N 1
ATOM 1244 C CA . VAL A 1 164 ? -27.069 -29.867 19.282 1.00 57.69 164 VAL A CA 1
ATOM 1245 C C . VAL A 1 164 ? -28.540 -30.282 19.132 1.00 57.69 164 VAL A C 1
ATOM 1247 O O . VAL A 1 164 ? -29.115 -30.840 20.063 1.00 57.69 164 VAL A O 1
ATOM 1250 N N . GLY A 1 165 ? -29.147 -30.075 17.958 1.00 53.56 165 GLY A N 1
ATOM 1251 C CA . GLY A 1 165 ? -30.527 -30.492 17.673 1.00 53.56 165 GLY A CA 1
ATOM 1252 C C . GLY A 1 165 ? -30.723 -32.002 17.484 1.00 53.56 165 GLY A C 1
ATOM 1253 O O . GLY A 1 165 ? -31.841 -32.488 17.614 1.00 53.56 165 GLY A O 1
ATOM 1254 N N . THR A 1 166 ? -29.657 -32.758 17.209 1.00 54.09 166 THR A N 1
ATOM 1255 C CA . THR A 1 166 ? -29.725 -34.207 16.927 1.00 54.09 166 THR A CA 1
ATOM 1256 C C . THR A 1 166 ? -29.488 -35.094 18.150 1.00 54.09 166 THR A C 1
ATOM 1258 O O . THR A 1 166 ? -29.816 -36.273 18.108 1.00 54.09 166 THR A O 1
ATOM 1261 N N . THR A 1 167 ? -29.003 -34.549 19.271 1.00 54.12 167 THR A N 1
ATOM 1262 C CA . THR A 1 167 ? -28.780 -35.311 20.518 1.00 54.12 167 THR A CA 1
ATOM 1263 C C . THR A 1 167 ? -29.953 -35.258 21.507 1.00 54.12 167 THR A C 1
ATOM 1265 O O . THR A 1 167 ? -29.836 -35.778 22.610 1.00 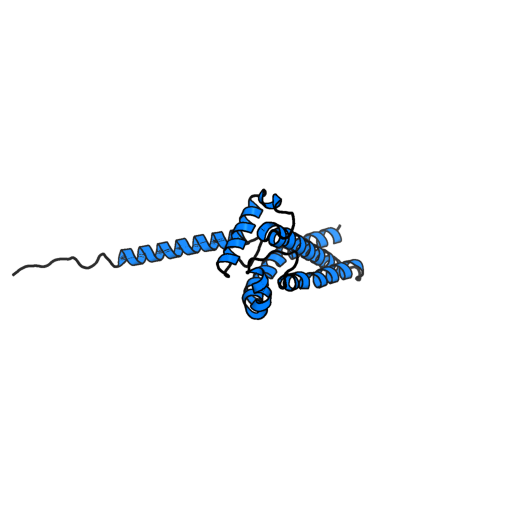54.12 167 THR A O 1
ATOM 1268 N N . GLY A 1 168 ? -31.068 -34.605 21.154 1.00 46.06 168 GLY A N 1
ATOM 1269 C CA . GLY A 1 168 ? -32.227 -34.401 22.040 1.00 46.06 168 GLY A CA 1
ATOM 1270 C C . GLY A 1 168 ? -33.455 -35.268 21.742 1.00 46.06 168 GLY A C 1
ATOM 1271 O O . GLY A 1 168 ? -34.494 -35.053 22.357 1.00 46.06 168 GLY A O 1
ATOM 1272 N N . ALA A 1 169 ? -33.371 -36.207 20.797 1.00 48.44 169 ALA A N 1
ATOM 1273 C CA . ALA A 1 169 ? -34.518 -36.979 20.315 1.00 48.44 169 ALA A CA 1
ATOM 1274 C C . ALA A 1 169 ? -34.272 -38.495 20.384 1.00 48.44 169 ALA A C 1
ATOM 1276 O O . ALA A 1 169 ? -34.472 -39.195 19.401 1.00 48.44 169 ALA A O 1
ATOM 1277 N N . GLU A 1 170 ? -33.809 -39.014 21.525 1.00 46.81 170 GLU A N 1
ATOM 1278 C CA . GLU A 1 170 ? -33.725 -40.468 21.727 1.00 46.81 170 GLU A CA 1
ATOM 1279 C C . GLU A 1 170 ? -33.737 -40.854 23.218 1.00 46.81 170 GLU A C 1
ATOM 1281 O O . GLU A 1 170 ? -32.811 -41.472 23.730 1.00 46.81 170 GLU A O 1
ATOM 1286 N N . SER A 1 171 ? -34.779 -40.467 23.962 1.00 48.41 171 SER A N 1
ATOM 1287 C CA . SER A 1 171 ? -35.064 -41.084 25.269 1.00 48.41 171 SER A CA 1
ATOM 1288 C C . SER A 1 171 ? -36.507 -40.847 25.720 1.00 48.41 171 SER A C 1
ATOM 1290 O O . SER A 1 171 ? -36.720 -40.261 26.769 1.00 48.41 171 SER A O 1
ATOM 1292 N N . ASP A 1 172 ? -37.500 -41.261 24.933 1.00 47.59 172 ASP A N 1
ATOM 1293 C CA . ASP A 1 172 ? -38.880 -41.402 25.427 1.00 47.59 172 ASP A CA 1
ATOM 1294 C C . ASP A 1 172 ? -39.629 -42.448 24.591 1.00 47.59 172 ASP A C 1
ATOM 1296 O O . ASP A 1 172 ? -40.499 -42.150 23.775 1.00 47.59 172 ASP A O 1
ATOM 1300 N N . ILE A 1 173 ? -39.265 -43.718 24.781 1.00 50.47 173 ILE A N 1
ATOM 1301 C CA . ILE A 1 173 ? -40.121 -44.847 24.408 1.00 50.47 173 ILE A CA 1
ATOM 1302 C C . ILE A 1 173 ? -40.312 -45.709 25.658 1.00 50.47 173 ILE A C 1
ATOM 1304 O O . ILE A 1 173 ? -39.441 -46.476 26.051 1.00 50.47 173 ILE A O 1
ATOM 1308 N N . HIS A 1 174 ? -41.452 -45.468 26.310 1.00 49.56 174 HIS A N 1
ATOM 1309 C CA . HIS A 1 174 ? -42.367 -46.439 26.923 1.00 49.56 174 HIS A CA 1
ATOM 1310 C C . HIS A 1 174 ? -41.830 -47.856 27.192 1.00 49.56 174 HIS A C 1
ATOM 1312 O O . HIS A 1 174 ? -41.495 -48.542 26.238 1.00 49.56 174 HIS A O 1
ATOM 1318 N N . VAL A 1 175 ? -41.956 -48.345 28.437 1.00 46.94 175 VAL A N 1
ATOM 1319 C CA . VAL A 1 175 ? -42.929 -49.402 28.807 1.00 46.94 175 VAL A CA 1
ATOM 1320 C C . VAL A 1 175 ? -43.198 -49.321 30.316 1.00 46.94 175 VAL A C 1
ATOM 1322 O O . VAL A 1 175 ? -42.320 -49.595 31.129 1.00 46.94 175 VAL A O 1
ATOM 1325 N N . GLY A 1 176 ? -44.430 -48.975 30.687 1.00 47.56 176 GLY A N 1
ATOM 1326 C CA . GLY A 1 176 ? -45.018 -49.376 31.961 1.00 47.56 176 GLY A CA 1
ATOM 1327 C C . GLY A 1 176 ? -45.938 -50.572 31.726 1.00 47.56 176 GLY A C 1
ATOM 1328 O O . GLY A 1 176 ? -46.749 -50.524 30.804 1.00 47.56 176 GLY A O 1
ATOM 1329 N N . ASN A 1 177 ? -45.799 -51.630 32.526 1.00 49.75 177 ASN A N 1
ATOM 1330 C CA . ASN A 1 177 ? -46.914 -52.432 33.040 1.00 49.75 177 ASN A CA 1
ATOM 1331 C C . ASN A 1 177 ? -46.422 -53.515 34.014 1.00 49.75 177 ASN A C 1
ATOM 1333 O O . ASN A 1 177 ? -45.355 -54.088 33.793 1.00 49.75 177 ASN A O 1
ATOM 1337 N N . ALA A 1 178 ? -47.313 -53.831 34.963 1.00 49.25 178 ALA A N 1
ATOM 1338 C CA . ALA A 1 178 ? -47.277 -54.843 36.029 1.00 49.25 178 ALA A CA 1
ATOM 1339 C C . ALA A 1 178 ? -46.655 -54.405 37.364 1.00 49.25 178 ALA A C 1
ATOM 1341 O O . ALA A 1 178 ? -45.419 -54.255 37.450 1.00 49.25 178 ALA A O 1
#

Sequence (178 aa):
MLSLVLWIVTALAAFAAMEGWAAFLHGKVWHRALWSVHRSHHTKRRGLFERNDALSFLHAPIATGLILYGCVGVPGPLREAAFGFGLGMTAFGVAYVLVHDGLVHRRLPVSGLARIPYLARVRDAHRVHHSTGGPPYGLFLGPLVVARRAAAGGARAARTGDAVGTTGAESDIHVGNA

pLDDT: mean 89.0, std 13.8, range [46.06, 98.69]

Organism: Sorangium cellulosum (NCBI:txid56)

Secondary structure (DSSP, 8-state):
-HHHHHHHHHHHHHHHHHHHHHHHHIIIIITTTTHHHHHHHHS---SS--TTHHHHHTHHHHHHHHHHHHHHSPSSHHHHHHHHHHHHHHHHHHHHIIIIIIIIT--SS-GGGGGSHHHHHHHHHHHHHHHHS-S--SSTTHHHHHHHHHHHHHHHHHHHHHHHHSSSSSS-------

InterPro domains:
  IPR006694 Fatty acid hydroxylase [PF04116] (12-140)
  IPR045019 Beta-carotene hydroxylase-like [PTHR31899] (12-148)